Protein AF-A0A073JPR5-F1 (afdb_monomer_lite)

Secondary structure (DSSP, 8-state):
-EEEEEE-SSTT-BEEEEEEE-TTPPPPTTEESSPPPTTS--EE-SSSEES-EEEEEEE-TTS-EEEEEEEETTPPPPTTEESS-PPPP-----PPPHHHHHHHHHHHHHHHHHHHHHHHHHHHHHHHHHHHHHHHHHHHHHHHHHHHHT--

Foldseek 3Di:
DAKKWFFDPAQQRWTDGIDDDDPPDDDDPRIDSEDADPPATFGDLPPHTDRDWAWKFFADPVFATDDIGTHGPPRDDDPRIDRDHTHHDPDDPCPPPPVSVVVVVVVVVVVVVVVVVVVVVVVVVVVVVVVVVVVVVVVVVVVVVVVVVPPD

Radius of gyration: 42.01 Å; chains: 1; bounding box: 97×40×103 Å

Structure (mmCIF, N/CA/C/O backbone):
data_AF-A0A073JPR5-F1
#
_entry.id   AF-A0A073JPR5-F1
#
loop_
_atom_site.group_PDB
_atom_site.id
_atom_site.type_symbol
_atom_site.label_atom_id
_atom_site.label_alt_id
_atom_site.label_comp_id
_atom_site.label_asym_id
_atom_site.label_entity_id
_atom_site.label_seq_id
_atom_site.pdbx_PDB_ins_code
_atom_site.Cartn_x
_atom_site.Cartn_y
_atom_site.Cartn_z
_atom_site.occupancy
_atom_site.B_iso_or_equiv
_atom_site.auth_seq_id
_atom_site.auth_comp_id
_atom_site.auth_asym_id
_atom_site.auth_atom_id
_atom_site.pdbx_PDB_model_num
ATOM 1 N N . MET A 1 1 ? -22.853 12.718 39.312 1.00 92.44 1 MET A N 1
ATOM 2 C CA . MET A 1 1 ? -21.890 12.828 38.196 1.00 92.44 1 MET A CA 1
ATOM 3 C C . MET A 1 1 ? -21.153 11.511 38.107 1.00 92.44 1 MET A C 1
ATOM 5 O O . MET A 1 1 ? -20.715 11.016 39.143 1.00 92.44 1 MET A O 1
ATOM 9 N N . LYS A 1 2 ? -20.962 10.984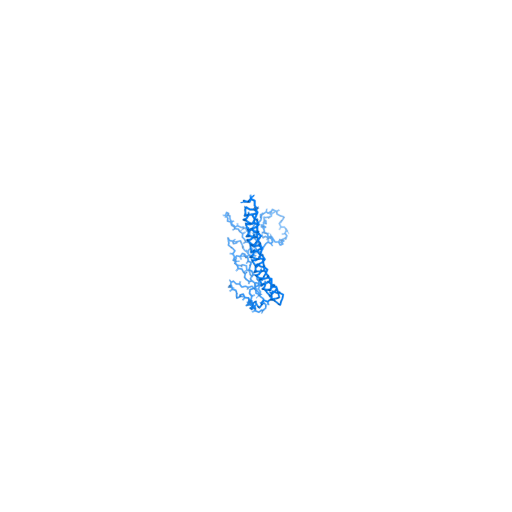 36.900 1.00 95.50 2 LYS A N 1
ATOM 10 C CA . LYS A 1 2 ? -20.214 9.748 36.650 1.00 95.50 2 LYS A CA 1
ATOM 11 C C . LYS A 1 2 ? -19.055 9.996 35.696 1.00 95.50 2 LYS A C 1
ATOM 13 O O . LYS A 1 2 ? -19.067 10.962 34.934 1.00 95.50 2 LYS A O 1
ATOM 18 N N . LEU A 1 3 ? -18.043 9.142 35.772 1.00 97.12 3 LEU A N 1
ATOM 19 C CA . LEU A 1 3 ? -16.885 9.177 34.889 1.00 97.12 3 LEU A CA 1
ATOM 20 C C . LEU A 1 3 ? -17.140 8.253 33.695 1.00 97.12 3 LEU A C 1
ATOM 22 O O . LEU A 1 3 ? -17.591 7.126 33.874 1.00 97.12 3 LEU A O 1
ATOM 26 N N . VAL A 1 4 ? -16.862 8.747 32.495 1.00 97.88 4 VAL A N 1
ATOM 27 C CA . VAL A 1 4 ? -16.923 7.991 31.241 1.00 97.88 4 VAL A CA 1
ATOM 28 C C . VAL A 1 4 ? -15.538 8.006 30.613 1.00 97.88 4 VAL A C 1
ATOM 30 O O . VAL A 1 4 ? -14.850 9.031 30.645 1.00 97.88 4 VAL A O 1
ATOM 33 N N . TYR A 1 5 ? -15.139 6.873 30.050 1.00 97.81 5 TYR A N 1
ATOM 34 C CA . TYR A 1 5 ? -13.877 6.679 29.351 1.00 97.81 5 TYR A CA 1
ATOM 35 C C . TYR A 1 5 ? -14.138 6.658 27.849 1.00 97.81 5 TYR A C 1
ATOM 37 O O . TYR A 1 5 ? -15.167 6.154 27.404 1.00 97.81 5 TYR A O 1
ATOM 45 N N . MET A 1 6 ? -13.230 7.250 27.085 1.00 97.50 6 MET A N 1
ATOM 46 C CA . MET A 1 6 ? -13.386 7.465 25.652 1.00 97.50 6 MET A CA 1
ATOM 47 C C . MET A 1 6 ? -12.330 6.674 24.886 1.00 97.50 6 MET A C 1
ATOM 49 O O . MET A 1 6 ? -11.181 6.582 25.332 1.00 97.50 6 MET A O 1
ATOM 53 N N . TYR A 1 7 ? -12.718 6.142 23.734 1.00 97.31 7 TYR A N 1
ATOM 54 C CA . TYR A 1 7 ? -11.828 5.521 22.760 1.00 97.31 7 TYR A CA 1
ATOM 55 C C . TYR A 1 7 ? -11.995 6.178 21.387 1.00 97.31 7 TYR A C 1
ATOM 57 O O . TYR A 1 7 ? -13.002 6.841 21.129 1.00 97.31 7 TYR A O 1
ATOM 65 N N . ASP A 1 8 ? -10.970 6.087 20.544 1.00 95.44 8 ASP A N 1
ATOM 66 C CA . ASP A 1 8 ? -11.028 6.598 19.175 1.00 95.44 8 ASP A CA 1
ATOM 67 C C . ASP A 1 8 ? -11.864 5.703 18.249 1.00 95.44 8 ASP A C 1
ATOM 69 O O . ASP A 1 8 ? -12.193 4.564 18.568 1.00 95.44 8 ASP A O 1
ATOM 73 N N . ASP A 1 9 ? -12.211 6.246 17.085 1.00 92.50 9 ASP A N 1
ATOM 74 C CA . ASP A 1 9 ? -12.977 5.550 16.045 1.00 92.50 9 ASP A CA 1
ATOM 75 C C . ASP A 1 9 ? -12.053 4.817 15.051 1.00 92.50 9 ASP A C 1
ATOM 77 O O . ASP A 1 9 ? -12.418 4.541 13.908 1.00 92.50 9 ASP A O 1
ATOM 81 N N . THR A 1 10 ? -10.796 4.569 15.443 1.00 93.81 10 THR A N 1
ATOM 82 C CA . THR A 1 10 ? -9.896 3.737 14.641 1.00 93.81 10 THR A CA 1
ATOM 83 C C . THR A 1 10 ? -10.223 2.265 14.887 1.00 93.81 10 THR A C 1
ATOM 85 O O . THR A 1 10 ? -10.739 1.934 15.949 1.00 93.81 10 THR A O 1
ATOM 88 N N . PRO A 1 11 ? -9.876 1.342 13.975 1.00 91.81 11 PRO A N 1
ATOM 89 C CA . PRO A 1 11 ? -10.129 -0.087 14.188 1.00 91.81 11 PRO A CA 1
ATOM 90 C C . PRO A 1 11 ? -9.516 -0.667 15.474 1.00 91.81 11 PRO A C 1
ATOM 92 O O . PRO A 1 11 ? -9.963 -1.706 15.953 1.00 91.81 11 PRO A O 1
ATOM 95 N N . GLU A 1 12 ? -8.499 -0.003 16.029 1.00 93.44 12 GLU A N 1
ATOM 96 C CA . GLU A 1 12 ? -7.817 -0.394 17.261 1.00 93.44 12 GLU A CA 1
ATOM 97 C C . GLU A 1 12 ? -8.545 0.103 18.524 1.00 93.44 12 GLU A C 1
ATOM 99 O O . GLU A 1 12 ? -8.275 -0.412 19.601 1.00 93.44 12 GLU A O 1
ATOM 104 N N . HIS A 1 13 ? -9.473 1.064 18.420 1.00 95.81 13 HIS A N 1
ATOM 105 C CA . HIS A 1 13 ? -10.212 1.661 19.543 1.00 95.81 13 HIS A CA 1
ATOM 106 C C . HIS A 1 13 ? -9.306 2.085 20.714 1.00 95.81 13 HIS A C 1
ATOM 108 O O . HIS A 1 13 ? -9.510 1.688 21.870 1.00 95.81 13 HIS A O 1
ATOM 114 N N . GLY A 1 14 ? -8.280 2.882 20.418 1.00 96.25 14 GLY A N 1
ATOM 115 C CA . GLY A 1 14 ? -7.301 3.327 21.406 1.00 96.25 14 GLY A CA 1
ATOM 116 C C . GLY A 1 14 ? -7.906 4.266 22.451 1.00 96.25 14 GLY A C 1
ATOM 117 O O . GLY A 1 14 ? -8.766 5.092 22.146 1.00 96.25 14 GLY A O 1
ATOM 118 N N . PHE A 1 15 ? -7.460 4.168 23.706 1.00 96.62 15 PHE A N 1
ATOM 119 C CA . PHE A 1 15 ? -7.898 5.062 24.784 1.00 96.62 15 PHE A CA 1
ATOM 120 C C . PHE A 1 15 ? -7.519 6.526 24.513 1.00 96.62 15 PHE A C 1
ATOM 122 O O . PHE A 1 15 ? -6.341 6.863 24.391 1.00 96.62 15 PHE A O 1
ATOM 129 N N . THR A 1 16 ? -8.509 7.424 24.513 1.00 96.38 16 THR A N 1
ATOM 130 C CA . THR A 1 16 ? -8.304 8.859 24.230 1.00 96.38 16 THR A CA 1
ATOM 131 C C . THR A 1 16 ? -8.484 9.761 25.444 1.00 96.38 16 THR A C 1
ATOM 133 O O . THR A 1 16 ? -8.026 10.906 25.442 1.00 96.38 16 THR A O 1
ATOM 136 N N . GLY A 1 17 ? -9.127 9.278 26.509 1.00 95.75 17 GLY A N 1
ATOM 137 C CA . GLY A 1 17 ? -9.269 10.044 27.741 1.00 95.75 17 GLY A CA 1
ATOM 138 C C . GLY A 1 17 ? -10.527 9.726 28.533 1.00 95.75 17 GLY A C 1
ATOM 139 O O . GLY A 1 17 ? -11.171 8.696 28.365 1.00 95.75 17 GLY A O 1
ATOM 140 N N . ARG A 1 18 ? -10.877 10.637 29.442 1.00 96.62 18 ARG A N 1
ATOM 141 C CA . ARG A 1 18 ? -12.035 10.496 30.331 1.00 96.62 18 ARG A CA 1
ATOM 142 C C . ARG A 1 18 ? -12.716 11.833 30.581 1.00 96.62 18 ARG A C 1
ATOM 144 O O . ARG A 1 18 ? -12.045 12.865 30.614 1.00 96.62 18 ARG A O 1
ATOM 151 N N . LYS A 1 19 ? -14.026 11.812 30.815 1.00 96.94 19 LYS A N 1
ATOM 152 C CA . LYS A 1 19 ? -14.819 13.004 31.147 1.00 96.94 19 LYS A CA 1
ATOM 153 C C . LYS A 1 19 ? -15.868 12.714 32.213 1.00 96.94 19 LYS A C 1
ATOM 155 O O . LYS A 1 19 ? -16.398 11.608 32.292 1.00 96.94 19 LYS A O 1
ATOM 160 N N . TYR A 1 20 ? -16.174 13.726 33.019 1.00 97.75 20 TYR A N 1
ATOM 161 C CA . TYR A 1 20 ? -17.304 13.672 33.939 1.00 97.75 20 TYR A CA 1
ATOM 162 C C . TYR A 1 20 ? -18.576 14.097 33.216 1.00 97.75 20 TYR A C 1
ATOM 164 O O . TYR A 1 20 ? -18.607 15.140 32.563 1.00 97.75 20 TYR A O 1
ATOM 172 N N . VAL A 1 21 ? -19.622 13.299 33.367 1.00 97.00 21 VAL A N 1
ATOM 173 C CA . VAL A 1 21 ? -20.953 13.546 32.811 1.00 97.00 21 VAL A CA 1
ATOM 174 C C . VAL A 1 21 ? -22.002 13.461 33.918 1.00 97.00 21 VAL A C 1
ATOM 176 O O . VAL A 1 21 ? -21.721 13.009 35.035 1.00 97.00 21 VAL A O 1
ATOM 179 N N . SER A 1 22 ? -23.219 13.911 33.626 1.00 97.31 22 SER A N 1
ATOM 180 C CA . SER A 1 22 ? -24.353 13.743 34.531 1.00 97.31 22 SER A CA 1
ATOM 181 C C . SER A 1 22 ? -24.721 12.261 34.685 1.00 97.31 22 SER A C 1
ATOM 183 O O . SER A 1 22 ? -24.374 11.420 33.852 1.00 97.31 22 SER A O 1
ATOM 185 N N . ASP A 1 23 ? -25.397 11.907 35.778 1.00 95.81 23 ASP A N 1
ATOM 186 C CA . ASP A 1 23 ? -25.705 10.498 36.067 1.00 95.81 23 ASP A CA 1
ATOM 187 C C . ASP A 1 23 ? -26.689 9.895 35.051 1.00 95.81 23 ASP A C 1
ATOM 189 O O . ASP A 1 23 ? -26.587 8.713 34.712 1.00 95.81 23 ASP A O 1
ATOM 193 N N . ASP A 1 24 ? -27.563 10.730 34.489 1.00 96.44 24 ASP A N 1
ATOM 194 C CA . ASP A 1 24 ? -28.553 10.415 33.456 1.00 96.44 24 ASP A CA 1
ATOM 195 C C . ASP A 1 24 ? -27.993 10.387 32.020 1.00 96.44 24 ASP A C 1
ATOM 197 O O . ASP A 1 24 ? -28.709 9.990 31.098 1.00 96.44 24 ASP A O 1
ATOM 201 N N . HIS A 1 25 ? -26.716 10.744 31.815 1.00 97.00 25 HIS A N 1
ATOM 202 C CA . HIS A 1 25 ? -26.065 10.701 30.499 1.00 97.00 25 HIS A CA 1
ATOM 203 C C . HIS A 1 25 ? -26.141 9.302 29.878 1.00 97.00 25 HIS A C 1
ATOM 205 O O . HIS A 1 25 ? -25.775 8.309 30.517 1.00 97.00 25 HIS A O 1
ATOM 211 N N . GLN A 1 26 ? -26.572 9.229 28.621 1.00 97.25 26 GLN A N 1
ATOM 212 C CA . GLN A 1 26 ? -26.578 8.000 27.828 1.00 97.25 26 GLN A CA 1
ATOM 213 C C . GLN A 1 26 ? -25.261 7.888 27.062 1.00 97.25 26 GLN A C 1
ATOM 215 O O . GLN A 1 26 ? -24.845 8.857 26.428 1.00 97.25 26 GLN A O 1
ATOM 220 N N . LEU A 1 27 ? -24.617 6.721 27.127 1.00 95.50 27 LEU A N 1
ATOM 221 C CA . LEU A 1 27 ? -23.345 6.496 26.440 1.00 95.50 27 LEU A CA 1
ATOM 222 C C . LEU A 1 27 ? -23.506 6.663 24.929 1.00 95.50 27 LEU A C 1
ATOM 224 O O . LEU A 1 27 ? -24.478 6.193 24.337 1.00 95.50 27 LEU A O 1
ATOM 228 N N . GLN A 1 28 ? -22.533 7.333 24.327 1.00 95.38 28 GLN A N 1
ATOM 229 C CA . GLN A 1 28 ? -22.428 7.513 22.884 1.00 95.38 28 GLN A CA 1
ATOM 230 C C . GLN A 1 28 ? -21.419 6.521 22.292 1.00 95.38 28 GLN A C 1
ATOM 232 O O . GLN A 1 28 ? -20.680 5.856 23.018 1.00 95.38 28 GLN A O 1
ATOM 237 N N . ALA A 1 29 ? -21.377 6.412 20.963 1.00 94.94 29 ALA A N 1
ATOM 238 C CA . ALA A 1 29 ? -20.300 5.682 20.300 1.00 94.94 29 ALA A CA 1
ATOM 239 C C . ALA A 1 29 ? -18.940 6.290 20.690 1.00 94.94 29 ALA A C 1
ATOM 241 O O . ALA A 1 29 ? -18.817 7.513 20.786 1.00 94.94 29 ALA A O 1
ATOM 242 N N . GLY A 1 30 ? -17.944 5.441 20.948 1.00 96.19 30 GLY A N 1
ATOM 243 C CA . GLY A 1 30 ? -16.648 5.887 21.466 1.00 96.19 30 GLY A CA 1
ATOM 244 C C . GLY A 1 30 ? -16.610 6.082 22.985 1.00 96.19 30 GLY A C 1
ATOM 245 O O . GLY A 1 30 ? -15.623 6.606 23.495 1.00 96.19 30 GLY A O 1
ATOM 246 N N . GLU A 1 31 ? -17.657 5.696 23.728 1.00 97.38 31 GLU A N 1
ATOM 247 C CA . GLU A 1 31 ? -17.729 5.838 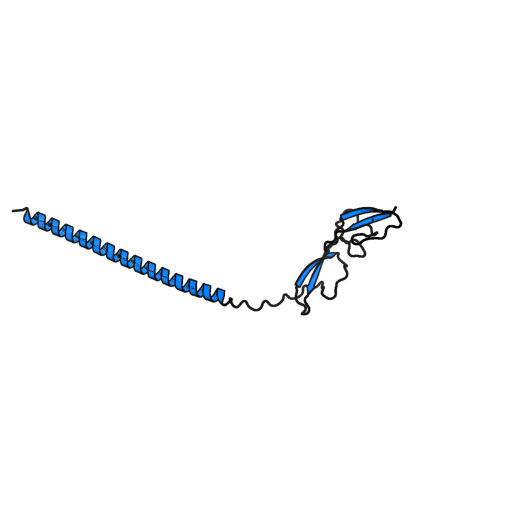25.186 1.00 97.38 31 GLU A CA 1
ATOM 248 C C . GLU A 1 31 ? -17.976 4.509 25.908 1.00 97.38 31 GLU A C 1
ATOM 250 O O . GLU A 1 31 ? -18.767 3.672 25.479 1.00 97.38 31 GLU A O 1
ATOM 255 N N . THR A 1 32 ? -17.354 4.348 27.075 1.00 97.25 32 THR A N 1
ATOM 256 C CA . THR A 1 32 ? -17.575 3.209 27.970 1.00 97.25 32 THR A CA 1
ATOM 257 C C . THR A 1 32 ? -17.514 3.625 29.440 1.00 97.25 32 THR A C 1
ATOM 259 O O . THR A 1 32 ? -16.861 4.601 29.815 1.00 97.25 32 THR A O 1
ATOM 262 N N . LEU A 1 33 ? -18.212 2.879 30.299 1.00 96.88 33 LEU A N 1
ATOM 263 C CA . LEU A 1 33 ? -18.095 2.994 31.761 1.00 96.88 33 LEU A CA 1
ATOM 264 C C . LEU A 1 33 ? -16.988 2.099 32.327 1.00 96.88 33 LEU A C 1
ATOM 266 O O . LEU A 1 33 ? -16.687 2.181 33.516 1.00 96.88 33 LEU A O 1
ATOM 270 N N . VAL A 1 34 ? -16.399 1.239 31.497 1.00 96.50 34 VAL A N 1
ATOM 271 C CA . VAL A 1 34 ? -15.323 0.344 31.912 1.00 96.50 34 VAL A CA 1
ATOM 272 C C . VAL A 1 34 ? -14.046 1.160 32.056 1.00 96.50 34 VAL A C 1
ATOM 274 O O . VAL A 1 34 ? -13.654 1.878 31.139 1.00 96.50 34 VAL A O 1
ATOM 277 N N . GLU A 1 35 ? -13.402 1.073 33.216 1.00 95.88 35 GLU A N 1
ATOM 278 C CA . GLU A 1 35 ? -12.145 1.770 33.478 1.00 95.88 35 GLU A CA 1
ATOM 279 C C . GLU A 1 35 ? -10.969 1.042 32.797 1.00 95.88 35 GLU A C 1
ATOM 281 O O . GLU A 1 35 ? -10.859 -0.178 32.939 1.00 95.88 35 GLU A O 1
ATOM 286 N N . PRO A 1 36 ? -10.085 1.752 32.069 1.00 95.56 36 PRO A N 1
ATOM 287 C CA . PRO A 1 36 ? -8.872 1.169 31.512 1.00 95.56 36 PRO A CA 1
ATOM 288 C C . PRO A 1 36 ? -7.878 0.773 32.601 1.00 95.56 36 PRO A C 1
ATOM 290 O O . PRO A 1 36 ? -7.833 1.356 33.690 1.00 95.56 36 PRO A O 1
ATOM 293 N N . ALA A 1 37 ? -7.017 -0.191 32.282 1.00 92.44 37 ALA A N 1
ATOM 294 C CA . ALA A 1 37 ? -5.912 -0.546 33.154 1.00 92.44 37 ALA A CA 1
ATOM 295 C C . ALA A 1 37 ? -4.943 0.637 33.283 1.00 92.44 37 ALA A C 1
ATOM 297 O O . ALA A 1 37 ? -4.595 1.300 32.303 1.00 92.44 37 ALA A O 1
ATOM 298 N N . LYS A 1 38 ? -4.471 0.896 34.504 1.00 87.62 38 LYS A N 1
ATOM 299 C CA . LYS A 1 38 ? -3.466 1.937 34.742 1.00 87.62 38 LYS A CA 1
ATOM 300 C C . LYS A 1 38 ? -2.132 1.545 34.104 1.00 87.62 38 LYS A C 1
ATOM 302 O O . LYS A 1 38 ? -1.747 0.377 34.140 1.00 87.62 38 LYS A O 1
ATOM 307 N N . ASP A 1 39 ? -1.443 2.546 33.559 1.00 83.50 39 ASP A N 1
ATOM 308 C CA . ASP A 1 39 ? -0.054 2.467 33.089 1.00 83.50 39 ASP A CA 1
ATOM 309 C C . ASP A 1 39 ? 0.208 1.456 31.955 1.00 83.50 39 ASP A C 1
ATOM 311 O O . ASP A 1 39 ? 1.316 0.936 31.819 1.00 83.50 39 ASP A O 1
ATOM 315 N N . LYS A 1 40 ? -0.804 1.179 31.125 1.00 84.56 40 LYS A N 1
ATOM 316 C CA . LYS A 1 40 ? -0.682 0.353 29.916 1.00 84.56 40 LYS A CA 1
ATOM 317 C C . LYS A 1 40 ? -1.360 1.023 28.726 1.00 84.56 40 LYS A C 1
ATOM 319 O O . LYS A 1 40 ? -2.215 1.893 28.899 1.00 84.56 40 LYS A O 1
ATOM 324 N N . GLU A 1 41 ? -0.990 0.598 27.523 1.00 89.69 41 GLU A N 1
ATOM 325 C CA . GLU A 1 41 ? -1.836 0.822 26.352 1.00 89.69 41 GLU A CA 1
ATOM 326 C C . GLU A 1 41 ? -3.167 0.096 26.562 1.00 89.69 41 GLU A C 1
ATOM 328 O O . GLU A 1 41 ? -3.219 -0.968 27.184 1.00 89.69 41 GLU A O 1
ATOM 333 N N . ASN A 1 42 ? -4.250 0.727 26.125 1.00 94.94 42 ASN A N 1
ATOM 334 C CA . ASN A 1 42 ? -5.599 0.237 26.337 1.00 94.94 42 ASN A CA 1
ATOM 335 C C . ASN A 1 42 ? -6.385 0.406 25.040 1.00 94.94 42 ASN A C 1
ATOM 337 O O . ASN A 1 42 ? -6.550 1.525 24.551 1.00 94.94 42 ASN A O 1
ATOM 341 N N . PHE A 1 43 ? -6.889 -0.713 24.539 1.00 97.00 43 PHE A N 1
ATOM 342 C CA . PHE A 1 43 ? -7.707 -0.827 23.339 1.00 97.00 43 PHE A CA 1
ATOM 343 C C . PHE A 1 43 ? -9.067 -1.399 23.744 1.00 97.00 43 PHE A C 1
ATOM 3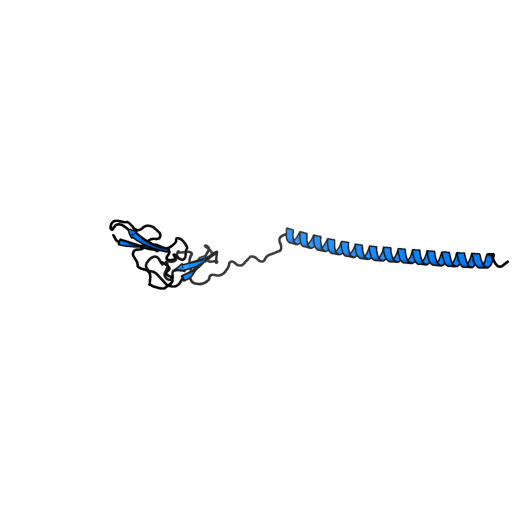45 O O . PHE A 1 43 ? -9.114 -2.414 24.444 1.00 97.00 43 PHE A O 1
ATOM 352 N N . PHE A 1 44 ? -10.177 -0.748 23.394 1.00 96.94 44 PHE A N 1
ATOM 353 C CA . PHE A 1 44 ? -11.500 -1.190 23.848 1.00 96.94 44 PHE A CA 1
ATOM 354 C C . PHE A 1 44 ? -12.120 -2.192 22.870 1.00 96.94 44 PHE A C 1
ATOM 356 O O . PHE A 1 44 ? -12.495 -1.842 21.752 1.00 96.94 44 PHE A O 1
ATOM 363 N N . ASN A 1 45 ? -12.288 -3.446 23.295 1.00 95.12 45 ASN A N 1
ATOM 364 C CA . ASN A 1 45 ? -12.807 -4.508 22.422 1.00 95.12 45 ASN A CA 1
ATOM 365 C C . ASN A 1 45 ? -14.344 -4.551 22.310 1.00 95.12 45 ASN A C 1
ATOM 367 O O . ASN A 1 45 ? -14.882 -5.425 21.632 1.00 95.12 45 ASN A O 1
ATOM 371 N N . GLY A 1 46 ? -15.042 -3.622 22.972 1.00 93.88 46 GLY A N 1
ATOM 372 C CA . GLY A 1 46 ? -16.503 -3.577 23.095 1.00 93.88 46 GLY A CA 1
ATOM 373 C C . GLY A 1 46 ? -17.011 -3.995 24.479 1.00 93.88 46 GLY A C 1
ATOM 374 O O . GLY A 1 46 ? -18.072 -3.537 24.898 1.00 93.88 46 GLY A O 1
ATOM 375 N N . ASN A 1 47 ? -16.230 -4.790 25.217 1.00 94.38 47 ASN A N 1
ATOM 376 C CA . ASN A 1 47 ? -16.574 -5.281 26.554 1.00 94.38 47 ASN A CA 1
ATOM 377 C C . ASN A 1 47 ? -15.564 -4.839 27.619 1.00 94.38 47 ASN A C 1
ATOM 379 O O . ASN A 1 47 ? -15.955 -4.470 28.725 1.00 94.38 47 ASN A O 1
ATOM 383 N N . GLU A 1 48 ? -14.272 -4.861 27.300 1.00 95.50 48 GLU A N 1
ATOM 384 C CA . GLU A 1 48 ? -13.188 -4.532 28.221 1.00 95.50 48 GLU A CA 1
ATOM 385 C C . GLU A 1 48 ? -12.017 -3.845 27.510 1.00 95.50 48 GLU A C 1
ATOM 387 O O . GLU A 1 48 ? -11.927 -3.814 26.279 1.00 95.50 48 GLU A O 1
ATOM 392 N N . TRP A 1 49 ? -11.116 -3.278 28.310 1.00 96.75 49 TRP A N 1
ATOM 393 C CA . TRP A 1 49 ? -9.851 -2.750 27.820 1.00 96.75 49 TRP A CA 1
ATOM 394 C C . TRP A 1 49 ? -8.804 -3.853 27.787 1.00 96.75 49 TRP A C 1
ATOM 396 O O . TRP A 1 49 ? -8.522 -4.483 28.807 1.00 96.75 49 TRP A O 1
ATOM 406 N N . VAL A 1 50 ? -8.193 -4.043 26.626 1.00 95.94 50 VAL A N 1
ATOM 407 C CA . VAL A 1 50 ? -7.105 -4.998 26.425 1.00 95.94 50 VAL A CA 1
ATOM 408 C C . VAL A 1 50 ? -5.801 -4.266 26.134 1.00 95.94 50 VAL A C 1
ATOM 410 O O . VAL A 1 50 ? -5.799 -3.146 25.629 1.00 95.94 50 VAL A O 1
ATOM 413 N N . ALA A 1 51 ? -4.683 -4.907 26.467 1.00 94.81 51 ALA A N 1
ATOM 414 C CA . ALA A 1 51 ? -3.348 -4.340 26.275 1.00 94.81 51 ALA A CA 1
ATOM 415 C C . ALA A 1 51 ? -2.745 -4.643 24.893 1.00 94.81 51 ALA A C 1
ATOM 417 O O . ALA A 1 51 ? -1.654 -4.173 24.591 1.00 94.81 51 ALA A O 1
ATOM 418 N N . GLU A 1 52 ? -3.415 -5.466 24.084 1.00 94.06 52 GLU A N 1
ATOM 419 C CA . GLU A 1 52 ? -2.878 -5.997 22.832 1.00 94.06 52 GLU A CA 1
ATOM 420 C C . GLU A 1 52 ? -3.934 -5.959 21.725 1.00 94.06 52 GLU A C 1
ATOM 422 O O . GLU A 1 52 ? -5.128 -6.175 21.967 1.00 94.06 52 GLU A O 1
ATOM 427 N N . THR A 1 53 ? -3.468 -5.739 20.498 1.00 96.25 53 THR A N 1
ATOM 428 C CA . THR A 1 53 ? -4.249 -5.880 19.269 1.00 96.25 53 THR A CA 1
ATOM 429 C C . THR A 1 53 ? -3.885 -7.175 18.543 1.00 96.25 53 THR A C 1
ATOM 431 O O . THR A 1 53 ? -2.802 -7.741 18.716 1.00 96.25 53 THR A O 1
ATOM 434 N N . ILE A 1 54 ? -4.820 -7.670 17.739 1.00 96.38 54 ILE A N 1
ATOM 435 C CA . ILE A 1 54 ? -4.666 -8.831 16.868 1.00 96.38 54 ILE A CA 1
ATOM 436 C C . ILE A 1 54 ? -4.927 -8.419 15.423 1.00 96.38 54 ILE A C 1
ATOM 438 O O . ILE A 1 54 ? -5.754 -7.550 15.142 1.00 96.38 54 ILE A O 1
ATOM 442 N N . THR A 1 55 ? -4.246 -9.080 14.490 1.00 96.94 55 THR A N 1
ATOM 443 C CA . THR A 1 55 ? -4.512 -8.882 13.067 1.00 96.94 55 THR A CA 1
ATOM 444 C C . THR A 1 55 ? -5.727 -9.697 12.657 1.00 96.94 55 THR A C 1
ATOM 446 O O . THR A 1 55 ? -5.719 -10.923 12.742 1.00 96.94 55 THR A O 1
ATOM 449 N N . VAL A 1 56 ? -6.747 -9.001 12.175 1.00 96.62 56 VAL A N 1
ATOM 450 C CA . VAL A 1 56 ? -7.946 -9.568 11.573 1.00 96.62 56 VAL A CA 1
ATOM 451 C C . VAL A 1 56 ? -7.824 -9.451 10.058 1.00 96.62 56 VAL A C 1
ATOM 453 O O . VAL A 1 56 ? -7.494 -8.390 9.521 1.00 96.62 56 VAL A O 1
ATOM 456 N N . TYR A 1 57 ? -8.055 -10.557 9.361 1.00 96.44 57 TYR A N 1
ATOM 457 C CA . TYR A 1 57 ? -8.018 -10.634 7.909 1.00 96.44 57 TYR A CA 1
ATOM 458 C C . TYR A 1 57 ? -9.435 -10.614 7.352 1.00 96.44 57 TYR A C 1
ATOM 460 O O . TYR A 1 57 ? -10.233 -11.489 7.674 1.00 96.44 57 TYR A O 1
ATOM 468 N N . GLN A 1 58 ? -9.712 -9.656 6.474 1.00 95.06 58 GLN A N 1
ATOM 469 C CA . GLN A 1 58 ? -10.949 -9.606 5.701 1.00 95.06 58 GLN A CA 1
ATOM 470 C C . GLN A 1 58 ? -10.790 -10.426 4.427 1.00 95.06 58 GLN A C 1
ATOM 472 O O . GLN A 1 58 ? -9.769 -10.311 3.732 1.00 95.06 58 GLN A O 1
ATOM 477 N N . VAL A 1 59 ? -11.795 -11.238 4.117 1.00 94.62 59 VAL A N 1
ATOM 478 C CA . VAL A 1 59 ? -11.840 -12.069 2.915 1.00 94.62 59 VAL A CA 1
ATOM 479 C C . VAL A 1 59 ? -12.969 -11.660 1.980 1.00 94.62 59 VAL A C 1
ATOM 481 O O . VAL A 1 59 ? -14.008 -11.177 2.408 1.00 94.62 59 VAL A O 1
ATOM 484 N N . ASP A 1 60 ? -12.767 -11.862 0.679 1.00 92.38 60 ASP A N 1
ATOM 485 C CA . ASP A 1 60 ? -13.853 -11.747 -0.291 1.00 92.38 60 ASP A CA 1
ATOM 486 C C . ASP A 1 60 ? -14.791 -12.967 -0.218 1.00 92.38 60 ASP A C 1
ATOM 488 O O . ASP A 1 60 ? -14.554 -13.929 0.517 1.00 92.38 60 ASP A O 1
ATOM 492 N N . SER A 1 61 ? -15.857 -12.956 -1.022 1.00 91.56 61 SER A N 1
ATOM 493 C CA . SER A 1 61 ? -16.817 -14.067 -1.108 1.00 91.56 61 SER A CA 1
ATOM 494 C C . SER A 1 61 ? -16.191 -15.402 -1.526 1.00 91.56 61 SER A C 1
ATOM 496 O O . SER A 1 61 ? -16.782 -16.454 -1.295 1.00 91.56 61 SER A O 1
ATOM 498 N N . ASP A 1 62 ? -15.014 -15.361 -2.153 1.00 89.94 62 ASP A N 1
ATOM 499 C CA . ASP A 1 62 ? -14.268 -16.532 -2.606 1.00 89.94 62 ASP A CA 1
ATOM 500 C C . ASP A 1 62 ? -13.234 -16.987 -1.548 1.00 89.94 62 ASP A C 1
ATOM 502 O O . ASP A 1 62 ? -12.508 -17.959 -1.763 1.00 89.94 62 ASP A O 1
ATOM 506 N N . GLY A 1 63 ? -13.167 -16.309 -0.394 1.00 90.19 63 GLY A N 1
ATOM 507 C CA . GLY A 1 63 ? -12.279 -16.630 0.721 1.00 90.19 63 GLY A CA 1
ATOM 508 C C . GLY A 1 63 ? -10.849 -16.103 0.574 1.00 90.19 63 GLY A C 1
ATOM 509 O O . GLY A 1 63 ? -9.967 -16.527 1.324 1.00 90.19 63 GLY A O 1
ATOM 510 N N . PHE A 1 64 ? -10.584 -15.204 -0.378 1.00 92.62 64 PHE A N 1
ATOM 511 C CA . PHE A 1 64 ? -9.249 -14.642 -0.586 1.00 92.62 64 PHE A CA 1
ATOM 512 C C . PHE A 1 64 ? -9.033 -13.362 0.208 1.00 92.62 64 PHE A C 1
ATOM 514 O O . PHE A 1 64 ? -9.945 -12.559 0.370 1.00 92.62 64 PHE A O 1
ATOM 521 N N . LEU A 1 65 ? -7.787 -13.148 0.641 1.00 93.44 65 LEU A N 1
ATOM 522 C CA . LEU A 1 65 ? -7.380 -11.949 1.371 1.00 93.44 65 LEU A CA 1
ATOM 523 C C . LEU A 1 65 ? -7.733 -10.664 0.603 1.00 93.44 65 LEU A C 1
ATOM 525 O O . LEU A 1 65 ? -7.217 -10.441 -0.495 1.00 93.44 65 LEU A O 1
ATOM 529 N N . VAL A 1 66 ? -8.525 -9.800 1.238 1.00 92.94 66 VAL A N 1
ATOM 530 C CA . VAL A 1 66 ? -8.854 -8.442 0.780 1.00 92.94 66 VAL A CA 1
ATOM 531 C C . VAL A 1 66 ? -8.040 -7.411 1.551 1.00 92.94 66 VAL A C 1
ATOM 533 O O . VAL A 1 66 ? -7.354 -6.586 0.947 1.00 92.94 66 VAL A O 1
ATOM 536 N N . ALA A 1 67 ? -8.082 -7.478 2.881 1.00 93.06 67 ALA A N 1
ATOM 537 C CA . ALA A 1 67 ? -7.412 -6.532 3.763 1.00 93.06 67 ALA A CA 1
ATOM 538 C C . ALA A 1 67 ? -6.949 -7.206 5.060 1.00 93.06 67 ALA A C 1
ATOM 540 O O . ALA A 1 67 ? -7.404 -8.290 5.419 1.00 93.06 67 ALA A O 1
ATOM 541 N N . ALA A 1 68 ? -6.024 -6.553 5.758 1.00 94.81 68 ALA A N 1
ATOM 542 C CA . ALA A 1 68 ? -5.600 -6.923 7.100 1.00 94.81 68 ALA A CA 1
ATOM 543 C C . ALA A 1 68 ? -5.657 -5.672 7.979 1.00 94.81 68 ALA A C 1
ATOM 545 O O . ALA A 1 68 ? -5.097 -4.640 7.604 1.00 94.81 68 ALA A O 1
ATOM 546 N N . VAL A 1 69 ? -6.331 -5.767 9.120 1.00 95.56 69 VAL A N 1
ATOM 547 C CA . VAL A 1 69 ? -6.563 -4.654 10.045 1.00 95.56 69 VAL A CA 1
ATOM 548 C C . VAL A 1 69 ? -6.209 -5.082 11.467 1.00 95.56 69 VAL A C 1
ATOM 550 O O . VAL A 1 69 ? -6.427 -6.233 11.835 1.00 95.56 69 VAL A O 1
ATOM 553 N N . GLN A 1 70 ? -5.627 -4.184 12.261 1.00 96.50 70 GLN A N 1
ATOM 554 C CA . GLN A 1 70 ? -5.437 -4.432 13.691 1.00 96.50 70 GLN A CA 1
ATOM 555 C C . GLN A 1 70 ? -6.737 -4.109 14.426 1.00 96.50 70 GLN A C 1
ATOM 557 O O . GLN A 1 70 ? -7.308 -3.042 14.215 1.00 96.50 70 GLN A O 1
ATOM 562 N N . ARG A 1 71 ? -7.203 -5.026 15.274 1.00 95.88 71 ARG A N 1
ATOM 563 C CA . ARG A 1 71 ? -8.345 -4.817 16.175 1.00 95.88 71 ARG A CA 1
ATOM 564 C C . ARG A 1 71 ? -7.972 -5.227 17.601 1.00 95.88 71 ARG A C 1
ATOM 566 O O . ARG A 1 71 ? -7.070 -6.051 17.761 1.00 95.88 71 ARG A O 1
ATOM 573 N N . PRO A 1 72 ? -8.629 -4.698 18.643 1.00 96.75 72 PRO A N 1
ATOM 574 C CA . PRO A 1 72 ? -8.440 -5.173 20.008 1.00 96.75 72 PRO A CA 1
ATOM 575 C C . PRO A 1 72 ? -8.593 -6.695 20.114 1.00 96.75 72 PRO A C 1
ATOM 577 O O . PRO A 1 72 ? -9.472 -7.302 19.497 1.00 96.75 72 PRO A O 1
ATOM 580 N N . ASN A 1 73 ? -7.761 -7.332 20.935 1.00 96.00 73 ASN A N 1
ATOM 581 C CA . ASN A 1 73 ? -7.945 -8.746 21.234 1.00 96.00 73 ASN A CA 1
ATOM 582 C C . ASN A 1 73 ? -9.338 -9.012 21.851 1.00 96.00 73 ASN A C 1
ATOM 584 O O . ASN A 1 73 ? -9.809 -8.280 22.725 1.00 96.00 73 ASN A O 1
ATOM 588 N N . GLY A 1 74 ? -10.001 -10.075 21.397 1.00 93.56 74 GLY A N 1
ATOM 589 C CA . GLY A 1 74 ? -11.353 -10.435 21.832 1.00 93.56 74 GLY A CA 1
ATOM 590 C C . GLY A 1 74 ? -12.483 -9.644 21.166 1.00 93.56 74 GLY A C 1
ATOM 591 O O . GLY A 1 74 ? -13.640 -9.857 21.524 1.00 93.56 74 GLY A O 1
ATOM 592 N N . THR A 1 75 ? -12.187 -8.768 20.197 1.00 93.81 75 THR A N 1
ATOM 593 C CA . THR A 1 75 ? -13.224 -8.160 19.352 1.00 93.81 75 THR A CA 1
ATOM 594 C C . THR A 1 75 ? -14.010 -9.243 18.610 1.00 93.81 75 THR A C 1
ATOM 596 O O . THR A 1 75 ? -13.442 -10.205 18.090 1.00 93.81 75 THR A O 1
ATOM 599 N N . GLN A 1 76 ? -15.333 -9.082 18.568 1.00 94.06 76 GLN A N 1
ATOM 600 C CA . GLN A 1 76 ? -16.207 -9.941 17.779 1.00 94.06 76 GLN A CA 1
ATOM 601 C C . GLN A 1 76 ? -15.909 -9.754 16.286 1.00 94.06 76 GLN A C 1
ATOM 603 O O . GLN A 1 76 ? -15.826 -8.624 15.808 1.00 94.06 76 GLN A O 1
ATOM 608 N N . LEU A 1 77 ? -15.732 -10.869 15.581 1.00 93.44 77 LEU A N 1
ATOM 609 C CA . LEU A 1 77 ? -15.468 -10.885 14.146 1.00 93.44 77 LEU A CA 1
ATOM 610 C C . LEU A 1 77 ? -16.774 -10.873 13.356 1.00 93.44 77 LEU A C 1
ATOM 612 O O . LEU A 1 77 ? -17.746 -11.520 13.761 1.00 93.44 77 LEU A O 1
ATOM 616 N N . ASP A 1 78 ? -16.751 -10.181 12.224 1.00 93.06 78 ASP A N 1
ATOM 617 C CA . ASP A 1 78 ? -17.803 -10.244 11.213 1.00 93.06 78 ASP A CA 1
ATOM 618 C C . ASP A 1 78 ? -17.685 -11.535 10.363 1.00 93.06 78 ASP A C 1
ATOM 620 O O . ASP A 1 78 ? -16.680 -12.252 10.416 1.00 93.06 78 ASP A O 1
ATOM 624 N N . ASP A 1 79 ? -18.719 -11.872 9.582 1.00 93.56 79 ASP A N 1
ATOM 625 C CA . ASP A 1 79 ? -18.780 -13.128 8.803 1.00 93.56 79 ASP A CA 1
ATOM 626 C C . ASP A 1 79 ? -17.655 -13.259 7.751 1.00 93.56 79 ASP A C 1
ATOM 628 O O . ASP A 1 79 ? -17.266 -14.370 7.369 1.00 93.56 79 ASP A O 1
ATOM 632 N N . ASP A 1 80 ? -17.136 -12.128 7.272 1.00 94.06 80 ASP A N 1
ATOM 633 C CA . ASP A 1 80 ? -16.055 -12.003 6.293 1.00 94.06 80 ASP A CA 1
ATOM 634 C C . ASP A 1 80 ? -14.669 -11.820 6.937 1.00 94.06 80 ASP A C 1
ATOM 636 O O . ASP A 1 80 ? -13.687 -11.563 6.237 1.00 94.06 80 ASP A O 1
ATOM 640 N N . GLU A 1 81 ? -14.554 -12.000 8.254 1.00 94.81 81 GLU A N 1
ATOM 641 C CA . GLU A 1 81 ? -13.320 -11.801 9.011 1.00 94.81 81 GLU A CA 1
ATOM 642 C C . GLU A 1 81 ? -12.763 -13.100 9.610 1.00 94.81 81 GLU A C 1
ATOM 644 O O . GLU A 1 81 ? -13.488 -13.983 10.074 1.00 94.81 81 GLU A O 1
ATOM 649 N N . ARG A 1 82 ? -11.430 -13.235 9.607 1.00 93.62 82 ARG A N 1
ATOM 650 C CA . ARG A 1 82 ? -10.711 -14.400 10.153 1.00 93.62 82 ARG A CA 1
ATOM 651 C C . ARG A 1 82 ? -9.423 -14.011 10.874 1.00 93.62 82 ARG A C 1
ATOM 653 O O . ARG A 1 82 ? -8.809 -12.992 10.571 1.00 93.62 82 ARG A O 1
ATOM 660 N N . LEU A 1 83 ? -8.992 -14.855 11.815 1.00 94.50 83 LEU A N 1
ATOM 661 C CA . LEU A 1 83 ? -7.710 -14.703 12.525 1.00 94.50 83 LEU A CA 1
ATOM 662 C C . LEU A 1 83 ? -6.561 -15.424 11.817 1.00 94.50 83 LEU A C 1
ATOM 664 O O . LEU A 1 83 ? -5.400 -15.038 11.942 1.00 94.50 83 LEU A O 1
ATOM 668 N N . ASP A 1 84 ? -6.868 -16.487 11.077 1.00 93.75 84 ASP A N 1
ATOM 669 C CA . ASP A 1 84 ? -5.903 -17.185 10.247 1.00 93.75 84 ASP A CA 1
ATOM 670 C C . ASP A 1 84 ? -5.700 -16.442 8.928 1.00 93.75 84 ASP A C 1
ATOM 672 O O . ASP A 1 84 ? -6.651 -16.015 8.277 1.00 93.75 84 ASP A O 1
ATOM 676 N N . LYS A 1 85 ? -4.435 -16.277 8.530 1.00 92.31 85 LYS A N 1
ATOM 677 C CA . LYS A 1 85 ? -4.086 -15.565 7.301 1.00 92.31 85 LYS A CA 1
ATOM 678 C C . LYS A 1 85 ? -4.593 -16.345 6.075 1.00 92.31 85 LYS A C 1
ATOM 680 O O . LYS A 1 85 ? -4.051 -17.418 5.795 1.00 92.31 85 LYS A O 1
ATOM 685 N N . PRO A 1 86 ? -5.540 -15.795 5.293 1.00 90.31 86 PRO A N 1
ATOM 686 C CA . PRO A 1 86 ? -6.086 -16.467 4.124 1.00 90.31 86 PRO A CA 1
ATOM 687 C C . PRO A 1 86 ? -5.112 -16.410 2.944 1.00 90.31 86 PRO A C 1
ATOM 689 O O . PRO A 1 86 ? -4.159 -15.619 2.908 1.00 90.31 86 PRO A O 1
ATOM 692 N N . ALA A 1 87 ? -5.358 -17.253 1.942 1.00 87.75 87 ALA A N 1
ATOM 693 C CA . ALA A 1 87 ? -4.592 -17.217 0.706 1.00 87.75 87 ALA A CA 1
ATOM 694 C C . ALA A 1 87 ? -4.803 -15.880 -0.019 1.00 87.75 87 ALA A C 1
ATOM 696 O O . ALA A 1 87 ? -5.906 -15.334 -0.076 1.00 87.75 87 ALA A O 1
ATOM 697 N N . SER A 1 88 ? -3.739 -15.355 -0.619 1.00 83.62 88 SER A N 1
ATOM 698 C CA . SER A 1 88 ? -3.869 -14.253 -1.569 1.00 83.62 88 SER A CA 1
ATOM 699 C C . SER A 1 88 ? -4.422 -14.779 -2.889 1.00 83.62 88 SER A C 1
ATOM 701 O O . SER A 1 88 ? -4.055 -15.878 -3.316 1.00 83.62 88 SER A O 1
ATOM 703 N N . ARG A 1 89 ? -5.273 -13.986 -3.556 1.00 82.19 89 ARG A N 1
ATOM 704 C CA . ARG A 1 89 ? -5.774 -14.323 -4.896 1.00 82.19 89 ARG A CA 1
ATOM 705 C C .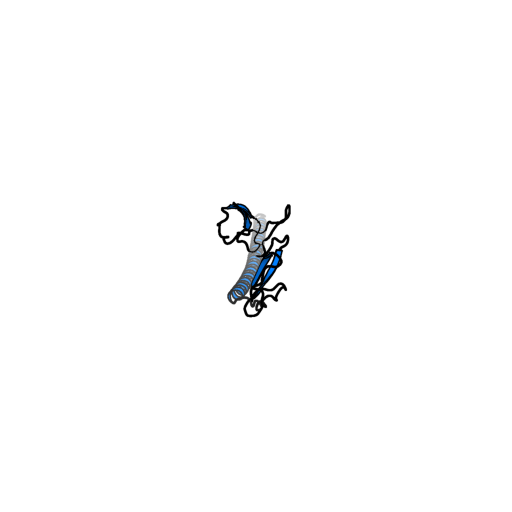 ARG A 1 89 ? -4.583 -14.645 -5.804 1.00 82.19 89 ARG A C 1
ATOM 707 O O . ARG A 1 89 ? -3.647 -13.838 -5.865 1.00 82.19 89 ARG A O 1
ATOM 714 N N . PRO A 1 90 ? -4.583 -15.788 -6.511 1.00 73.50 90 PRO A N 1
ATOM 715 C CA . PRO A 1 90 ? -3.547 -16.067 -7.487 1.00 73.50 90 PRO A CA 1
ATOM 716 C C . PRO A 1 90 ? -3.582 -14.954 -8.533 1.00 73.50 90 PRO A C 1
ATOM 718 O O . PRO A 1 90 ? -4.565 -14.778 -9.252 1.00 73.50 90 PRO A O 1
ATOM 721 N N . VAL A 1 91 ? -2.515 -14.157 -8.584 1.00 65.94 91 VAL A N 1
ATOM 722 C CA . VAL A 1 91 ? -2.371 -13.126 -9.608 1.00 65.94 91 VAL A CA 1
ATOM 723 C C . VAL A 1 91 ? -2.276 -13.874 -10.930 1.00 65.94 91 VAL A C 1
ATOM 725 O O . VAL A 1 91 ? -1.302 -14.598 -11.146 1.00 65.94 91 VAL A O 1
ATOM 728 N N . ALA A 1 92 ? -3.289 -13.739 -11.792 1.00 60.94 92 ALA A N 1
ATOM 729 C CA . ALA A 1 92 ? -3.237 -14.279 -13.144 1.00 60.94 92 ALA A CA 1
ATOM 730 C C . ALA A 1 92 ? -1.884 -13.888 -13.752 1.00 60.94 92 ALA A C 1
ATOM 732 O O . ALA A 1 92 ? -1.509 -12.711 -13.740 1.00 60.94 92 ALA A O 1
ATOM 733 N N . SER A 1 93 ? -1.109 -14.891 -14.174 1.00 56.69 93 SER A N 1
ATOM 734 C CA . SER A 1 93 ? 0.253 -14.732 -14.680 1.00 56.69 93 SER A CA 1
ATOM 735 C C . SER A 1 93 ? 0.314 -13.539 -15.627 1.00 56.69 93 SER A C 1
ATOM 737 O O . SER A 1 93 ? -0.406 -13.517 -16.625 1.00 56.69 93 SER A O 1
ATOM 739 N N . LYS A 1 94 ? 1.139 -12.541 -15.292 1.00 58.66 94 LYS A N 1
ATOM 740 C CA . LYS A 1 94 ? 1.299 -11.297 -16.052 1.00 58.66 94 LYS A CA 1
ATOM 741 C C . LYS A 1 94 ? 1.841 -11.605 -17.452 1.00 58.66 94 LYS A C 1
ATOM 743 O O . LYS A 1 94 ? 3.037 -11.457 -17.694 1.00 58.66 94 LYS A O 1
ATOM 748 N N . GLN A 1 95 ? 0.989 -12.018 -18.387 1.00 62.81 95 GLN A N 1
ATOM 749 C CA . GLN A 1 95 ? 1.305 -11.846 -19.796 1.00 62.81 95 GLN A CA 1
ATOM 750 C C . GLN A 1 95 ? 1.547 -10.346 -20.000 1.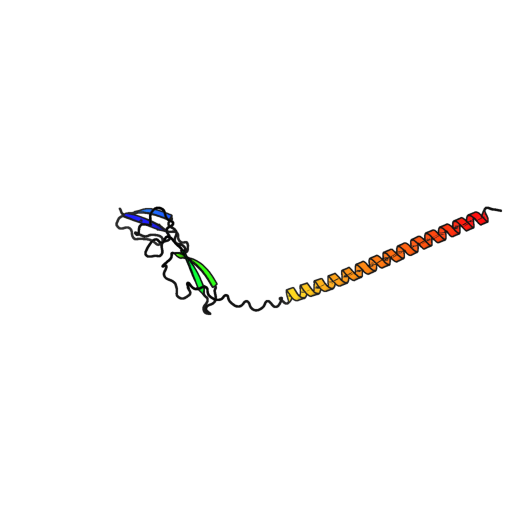00 62.81 95 GLN A C 1
ATOM 752 O O . GLN A 1 95 ? 0.728 -9.535 -19.553 1.00 62.81 95 GLN A O 1
ATOM 757 N N . PRO A 1 96 ? 2.690 -9.944 -20.586 1.00 62.22 96 PRO A N 1
ATOM 758 C CA . PRO A 1 96 ? 2.931 -8.541 -20.867 1.00 62.22 96 PRO A CA 1
ATOM 759 C C . PRO A 1 96 ? 1.778 -8.042 -21.730 1.00 62.22 96 PRO A C 1
ATOM 761 O O . PRO A 1 96 ? 1.429 -8.691 -22.721 1.00 62.22 96 PRO A O 1
ATOM 764 N N . SER A 1 97 ? 1.180 -6.918 -21.331 1.00 77.50 97 SER A N 1
ATOM 765 C CA . SER A 1 97 ? 0.110 -6.296 -22.104 1.00 77.50 97 SER A CA 1
ATOM 766 C C . SER A 1 97 ? 0.560 -6.110 -23.559 1.00 77.50 97 SER A C 1
ATOM 768 O O . SER A 1 97 ? 1.762 -5.944 -23.810 1.00 77.50 97 SER A O 1
ATOM 770 N N . PRO A 1 98 ? -0.368 -6.107 -24.529 1.00 79.81 98 PRO A N 1
ATOM 771 C CA . PRO A 1 98 ? -0.036 -5.834 -25.927 1.00 79.81 98 PRO A CA 1
ATOM 772 C C . PRO A 1 98 ? 0.824 -4.569 -26.105 1.00 79.81 98 PRO A C 1
ATOM 774 O O . PRO A 1 98 ? 1.776 -4.564 -26.882 1.00 79.81 98 PRO A O 1
ATOM 777 N N . GLU A 1 99 ? 0.573 -3.532 -25.302 1.00 80.38 99 GLU A N 1
ATOM 778 C CA . GLU A 1 99 ? 1.374 -2.301 -25.264 1.00 80.38 99 GLU A CA 1
ATOM 779 C C . GLU A 1 99 ? 2.826 -2.548 -24.834 1.00 80.38 99 GLU A C 1
ATOM 781 O O . GLU A 1 99 ? 3.755 -2.086 -25.495 1.00 80.38 99 GLU A O 1
ATOM 786 N N . ARG A 1 100 ? 3.055 -3.325 -23.764 1.00 81.44 100 ARG A N 1
ATOM 787 C CA . ARG A 1 100 ? 4.417 -3.688 -23.337 1.00 81.44 100 ARG A CA 1
ATOM 788 C C . ARG A 1 100 ? 5.151 -4.493 -24.402 1.00 81.44 100 ARG A C 1
ATOM 790 O O . ARG A 1 100 ? 6.350 -4.295 -24.581 1.00 81.44 100 ARG A O 1
ATOM 797 N N . GLN A 1 101 ? 4.453 -5.376 -25.111 1.00 82.19 101 GLN A N 1
ATOM 798 C CA . GLN A 1 101 ? 5.049 -6.149 -26.203 1.00 82.19 101 GLN A CA 1
ATOM 799 C C . GLN A 1 101 ? 5.463 -5.243 -27.369 1.00 82.19 101 GLN A C 1
ATOM 801 O O . GLN A 1 101 ? 6.565 -5.389 -27.901 1.00 82.19 101 GLN A O 1
ATOM 806 N N . MET A 1 102 ? 4.623 -4.267 -27.720 1.00 87.31 102 MET A N 1
ATOM 807 C CA . MET A 1 102 ? 4.917 -3.293 -28.770 1.00 87.31 102 MET A CA 1
ATOM 808 C C . MET A 1 102 ? 6.114 -2.404 -28.412 1.00 87.31 102 MET A C 1
ATOM 810 O O . MET A 1 102 ? 7.009 -2.226 -29.237 1.00 87.31 102 MET A O 1
ATOM 814 N N . ILE A 1 103 ? 6.182 -1.908 -27.171 1.00 90.31 103 ILE A N 1
ATOM 815 C CA . ILE A 1 103 ? 7.328 -1.123 -26.683 1.00 90.31 103 ILE A CA 1
ATOM 816 C C . ILE A 1 103 ? 8.622 -1.937 -26.797 1.00 90.31 103 ILE A C 1
ATOM 818 O O . ILE A 1 103 ? 9.642 -1.426 -27.258 1.00 90.31 103 ILE A O 1
ATOM 822 N N . MET A 1 104 ? 8.577 -3.219 -26.432 1.00 86.56 104 MET A N 1
ATOM 823 C CA . MET A 1 104 ? 9.744 -4.096 -26.503 1.00 86.56 104 MET A CA 1
ATOM 824 C C . MET A 1 104 ? 10.202 -4.330 -27.952 1.00 86.56 104 MET A C 1
ATOM 826 O O . MET A 1 104 ? 11.400 -4.270 -28.234 1.00 86.56 104 MET A O 1
ATOM 830 N N . GLN A 1 105 ? 9.267 -4.524 -28.892 1.00 90.75 105 GLN A N 1
ATOM 831 C CA . GLN A 1 105 ? 9.599 -4.610 -30.320 1.00 90.75 105 GLN A CA 1
ATOM 832 C C . GLN A 1 105 ? 10.196 -3.305 -30.856 1.00 90.75 105 GLN A C 1
ATOM 834 O O . GLN A 1 105 ? 11.190 -3.340 -31.582 1.00 90.75 105 GLN A O 1
ATOM 839 N N . GLN A 1 106 ? 9.634 -2.154 -30.484 1.00 91.25 106 GLN A N 1
ATOM 840 C CA . GLN A 1 106 ? 10.131 -0.856 -30.937 1.00 91.25 106 GLN A CA 1
ATOM 841 C C . GLN A 1 106 ? 11.553 -0.582 -30.424 1.00 91.25 106 GLN A C 1
ATOM 843 O O . GLN A 1 106 ? 12.404 -0.108 -31.177 1.00 91.25 106 GLN A O 1
ATOM 848 N N . GLN A 1 107 ? 11.854 -0.949 -29.174 1.00 90.94 107 GLN A N 1
ATOM 849 C CA . GLN A 1 107 ? 13.209 -0.846 -28.627 1.00 90.94 107 GLN A CA 1
ATOM 850 C C . GLN A 1 107 ? 14.207 -1.752 -29.356 1.00 90.94 107 GLN A C 1
ATOM 852 O O . GLN A 1 107 ? 15.325 -1.321 -29.644 1.00 90.94 107 GLN A O 1
ATOM 857 N N . ALA A 1 108 ? 13.807 -2.978 -29.707 1.00 92.62 108 ALA A N 1
ATOM 858 C CA . ALA A 1 108 ? 14.656 -3.878 -30.482 1.00 92.62 108 ALA A CA 1
ATOM 859 C C . ALA A 1 108 ? 14.988 -3.303 -31.873 1.00 92.62 108 ALA A C 1
ATOM 861 O O . ALA A 1 108 ? 16.139 -3.365 -32.306 1.00 92.62 108 ALA A O 1
ATOM 862 N N . GLN A 1 109 ? 14.014 -2.681 -32.546 1.00 92.88 109 GLN A N 1
ATOM 863 C CA . GLN A 1 109 ? 14.240 -2.011 -33.833 1.00 92.88 109 GLN A CA 1
ATOM 864 C C . GLN A 1 109 ? 15.187 -0.808 -33.702 1.00 92.88 109 GLN A C 1
ATOM 866 O O . GLN A 1 109 ? 16.099 -0.649 -34.514 1.00 92.88 109 GLN A O 1
ATOM 871 N N . LEU A 1 110 ? 15.033 0.010 -32.655 1.00 94.50 110 LEU A N 1
ATOM 872 C CA . LEU A 1 110 ? 15.937 1.135 -32.387 1.00 94.50 110 LEU A CA 1
ATOM 873 C C . LEU A 1 110 ? 17.378 0.678 -32.130 1.00 94.50 110 LEU A C 1
ATOM 875 O O . LEU A 1 110 ? 18.318 1.305 -32.620 1.00 94.50 110 LEU A O 1
ATOM 879 N N . ALA A 1 111 ? 17.568 -0.425 -31.403 1.00 93.56 111 ALA A N 1
ATOM 880 C CA . ALA A 1 111 ? 18.895 -0.987 -31.165 1.00 93.56 111 ALA A CA 1
ATOM 881 C C . ALA A 1 111 ? 19.575 -1.419 -32.477 1.00 93.56 111 ALA A C 1
ATOM 883 O O . ALA A 1 111 ? 20.745 -1.097 -32.695 1.00 93.56 111 ALA A O 1
ATOM 884 N N . GLN A 1 112 ? 18.834 -2.071 -33.380 1.00 93.44 112 GLN A N 1
ATOM 885 C CA . GLN A 1 112 ? 19.344 -2.456 -34.701 1.00 93.44 112 GLN A CA 1
ATOM 886 C C . GLN A 1 112 ? 19.711 -1.236 -35.558 1.00 93.44 112 GLN A C 1
ATOM 888 O O . GLN A 1 112 ? 20.782 -1.211 -36.166 1.00 93.44 112 GLN A O 1
ATOM 893 N N . LEU A 1 113 ? 18.867 -0.198 -35.568 1.00 94.94 113 LEU A N 1
ATOM 894 C CA . LEU A 1 113 ? 19.146 1.046 -36.293 1.00 94.94 113 LEU A CA 1
ATOM 895 C C . LEU A 1 113 ? 20.409 1.741 -35.776 1.00 94.94 113 LEU A C 1
ATOM 897 O O . LEU A 1 113 ? 21.243 2.178 -36.569 1.00 94.94 113 LEU A O 1
ATOM 901 N N . ASN A 1 114 ? 20.589 1.802 -34.456 1.00 94.12 114 ASN A N 1
ATOM 902 C CA . ASN A 1 114 ? 21.787 2.389 -33.860 1.00 94.12 114 ASN A CA 1
ATOM 903 C C . ASN A 1 114 ? 23.049 1.592 -34.208 1.00 94.12 114 ASN A C 1
ATOM 905 O O . ASN A 1 114 ? 24.075 2.186 -34.533 1.00 94.12 114 ASN A O 1
ATOM 909 N N . GLN A 1 115 ? 22.970 0.259 -34.220 1.00 93.50 115 GLN A N 1
ATOM 910 C CA . GLN A 1 115 ? 24.092 -0.582 -34.632 1.00 93.50 115 GLN A CA 1
ATOM 911 C C . GLN A 1 115 ? 24.474 -0.345 -36.102 1.00 93.50 115 GLN A C 1
ATOM 913 O O . GLN A 1 115 ? 25.656 -0.182 -36.412 1.00 93.50 115 GLN A O 1
ATOM 918 N N . ALA A 1 116 ? 23.487 -0.275 -37.002 1.00 93.75 116 ALA A N 1
ATOM 919 C CA . ALA A 1 116 ? 23.720 0.022 -38.415 1.00 93.75 116 ALA A CA 1
ATOM 920 C C . ALA A 1 116 ? 24.338 1.417 -38.613 1.00 93.75 116 ALA A C 1
ATOM 922 O O . ALA A 1 116 ? 25.268 1.584 -39.406 1.00 93.75 116 ALA A O 1
ATOM 923 N N . LYS A 1 117 ? 23.883 2.413 -37.843 1.00 94.38 117 LYS A N 1
ATOM 924 C CA . LYS A 1 117 ? 24.437 3.770 -37.872 1.00 94.38 117 LYS A CA 1
ATOM 925 C C . LYS A 1 117 ? 25.923 3.786 -37.505 1.00 94.38 117 LYS A C 1
ATOM 927 O O . LYS A 1 117 ? 26.721 4.343 -38.255 1.00 94.38 117 LYS A O 1
ATOM 932 N N . SER A 1 118 ? 26.316 3.126 -36.416 1.00 92.75 118 SER A N 1
ATOM 933 C CA . SER A 1 118 ? 27.726 3.069 -36.005 1.00 92.75 118 SER A CA 1
ATOM 934 C C . SER A 1 118 ? 28.621 2.374 -37.040 1.00 92.75 118 SER A C 1
ATOM 936 O O . SER A 1 118 ? 29.773 2.767 -37.235 1.00 92.75 118 SER A O 1
ATOM 938 N N . GLN A 1 119 ? 28.104 1.365 -37.750 1.00 92.44 119 GLN A N 1
ATOM 939 C CA . GLN A 1 119 ? 28.836 0.726 -38.849 1.00 92.44 119 GLN A CA 1
ATOM 940 C C . GLN A 1 119 ? 29.062 1.687 -40.024 1.00 92.44 119 GLN A C 1
ATOM 942 O O . GLN A 1 119 ? 30.172 1.749 -40.559 1.00 92.44 119 GLN A O 1
ATOM 947 N N . LEU A 1 120 ? 28.039 2.462 -40.401 1.00 94.56 120 LEU A N 1
ATOM 948 C CA . LEU A 1 120 ? 28.145 3.470 -41.458 1.00 94.56 120 LEU A CA 1
ATOM 949 C C . LEU A 1 120 ? 29.134 4.582 -41.093 1.00 94.56 120 LEU A C 1
ATOM 951 O O . LEU A 1 120 ? 29.956 4.959 -41.927 1.00 94.56 120 LEU A O 1
ATOM 955 N N . GLU A 1 121 ? 29.114 5.059 -39.849 1.00 92.44 121 GLU A N 1
ATOM 956 C CA . GLU A 1 121 ? 30.069 6.059 -39.356 1.00 92.44 121 GLU A CA 1
ATOM 957 C C . GLU A 1 121 ? 31.516 5.546 -39.434 1.00 92.44 121 GLU A C 1
ATOM 959 O O . GLU A 1 121 ? 32.404 6.250 -39.919 1.00 92.44 121 GLU A O 1
ATOM 964 N N . SER A 1 122 ? 31.757 4.286 -39.050 1.00 92.50 122 SER A N 1
ATOM 965 C CA . SER A 1 122 ? 33.080 3.661 -39.185 1.00 92.50 122 SER A CA 1
ATOM 966 C C . SER A 1 122 ? 33.540 3.584 -40.644 1.00 92.50 122 SER A C 1
ATOM 968 O O . SER A 1 122 ? 34.704 3.857 -40.950 1.00 92.50 122 SER A O 1
ATOM 970 N N . LEU A 1 123 ? 32.635 3.237 -41.564 1.00 94.75 123 LEU A N 1
ATOM 971 C CA . LEU A 1 123 ? 32.945 3.169 -42.991 1.00 94.75 123 LEU A CA 1
ATOM 972 C C . LEU A 1 123 ? 33.277 4.554 -43.563 1.00 94.75 123 LEU A C 1
ATOM 974 O O . LEU A 1 123 ? 34.258 4.693 -44.297 1.00 94.75 123 LEU A O 1
ATOM 978 N N . ALA A 1 124 ? 32.497 5.572 -43.197 1.00 93.19 124 ALA A N 1
ATOM 979 C CA . ALA A 1 124 ? 32.739 6.951 -43.603 1.00 93.19 124 ALA A CA 1
ATOM 980 C C . ALA A 1 124 ? 34.117 7.434 -43.125 1.00 93.19 124 ALA A C 1
ATOM 982 O O . ALA A 1 124 ? 34.889 7.986 -43.910 1.00 93.19 124 ALA A O 1
ATOM 983 N N . MET A 1 125 ? 34.479 7.132 -41.874 1.00 94.00 125 MET A N 1
ATOM 984 C CA . MET A 1 125 ? 35.791 7.474 -41.327 1.00 94.00 125 MET A CA 1
ATOM 985 C C . MET A 1 125 ? 36.931 6.787 -42.094 1.00 94.00 125 MET A C 1
ATOM 987 O O . MET A 1 125 ? 37.909 7.440 -42.456 1.00 94.00 125 MET A O 1
ATOM 991 N N . LYS A 1 126 ? 36.790 5.493 -42.417 1.00 93.00 126 LYS A N 1
ATOM 992 C CA . LYS A 1 126 ? 37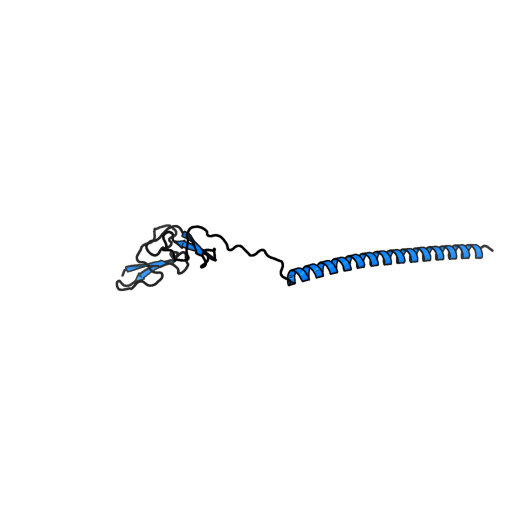.778 4.755 -43.225 1.00 93.00 126 LYS A CA 1
ATOM 993 C C . LYS A 1 126 ? 37.971 5.375 -44.609 1.00 93.00 126 LYS A C 1
ATOM 995 O O . LYS A 1 126 ? 39.111 5.526 -45.049 1.00 93.00 126 LYS A O 1
ATOM 1000 N N . GLN A 1 127 ? 36.884 5.758 -45.284 1.00 91.38 127 GLN A N 1
ATOM 1001 C CA . GLN A 1 127 ? 36.973 6.437 -46.581 1.00 91.38 127 GLN A CA 1
ATOM 1002 C C . GLN A 1 127 ? 37.682 7.787 -46.465 1.00 91.38 127 GLN A C 1
ATOM 1004 O O . GLN A 1 127 ? 38.549 8.098 -47.282 1.00 91.38 127 GLN A O 1
ATOM 1009 N N . GLN A 1 128 ? 37.373 8.565 -45.426 1.00 91.44 128 GLN A N 1
ATOM 1010 C CA . GLN A 1 128 ? 38.034 9.844 -45.187 1.00 91.44 128 GLN A CA 1
ATOM 1011 C C . GLN A 1 128 ? 39.543 9.672 -44.970 1.00 91.44 128 GLN A C 1
ATOM 1013 O O . GLN A 1 128 ? 40.335 10.399 -45.567 1.00 91.44 128 GLN A O 1
ATOM 1018 N N . THR A 1 129 ? 39.964 8.683 -44.177 1.00 93.00 129 THR A N 1
ATOM 1019 C CA . THR A 1 129 ? 41.390 8.384 -43.985 1.00 93.00 129 THR A CA 1
ATOM 1020 C C . THR A 1 129 ? 42.075 8.007 -45.300 1.00 93.00 129 THR A C 1
ATOM 1022 O O . THR A 1 129 ? 43.160 8.516 -45.584 1.00 93.00 129 THR A O 1
ATOM 1025 N N . ALA A 1 130 ? 41.443 7.167 -46.125 1.00 92.69 130 ALA A N 1
ATOM 1026 C CA . ALA A 1 130 ? 41.989 6.767 -47.422 1.00 92.69 130 ALA A CA 1
ATOM 1027 C C . ALA A 1 130 ? 42.157 7.961 -48.381 1.00 92.69 130 ALA A C 1
ATOM 1029 O O . ALA A 1 130 ? 43.188 8.087 -49.050 1.00 92.69 130 ALA A O 1
ATOM 1030 N N . LEU A 1 131 ? 41.182 8.876 -48.411 1.00 93.94 131 LEU A N 1
ATOM 1031 C CA . LEU A 1 131 ? 41.272 10.112 -49.192 1.00 93.94 131 LEU A CA 1
ATOM 1032 C C . LEU A 1 131 ? 42.434 10.994 -48.722 1.00 93.94 131 LEU A C 1
ATOM 1034 O O . LEU A 1 131 ? 43.229 11.441 -49.548 1.00 93.94 131 LEU A O 1
ATOM 1038 N N . THR A 1 132 ? 42.586 11.191 -47.411 1.00 93.12 132 THR A N 1
ATOM 1039 C CA . THR A 1 132 ? 43.685 11.990 -46.848 1.00 93.12 132 THR A CA 1
ATOM 1040 C C . THR A 1 132 ? 45.054 11.395 -47.185 1.00 93.12 132 THR A C 1
ATOM 1042 O O . THR A 1 132 ? 45.954 12.124 -47.601 1.00 93.12 132 THR A O 1
ATOM 1045 N N . GLN A 1 133 ? 45.220 10.073 -47.073 1.00 91.75 133 GLN A N 1
ATOM 1046 C CA . GLN A 1 133 ? 46.468 9.398 -47.452 1.00 91.75 133 GLN A CA 1
ATOM 1047 C C . GLN A 1 133 ? 46.775 9.569 -48.946 1.00 91.75 133 GLN A C 1
ATOM 1049 O O . GLN A 1 133 ? 47.913 9.854 -49.323 1.00 91.75 133 GLN A O 1
ATOM 1054 N N . THR A 1 134 ? 45.752 9.464 -49.797 1.00 92.75 134 THR A N 1
ATOM 1055 C CA . THR A 1 134 ? 45.895 9.654 -51.247 1.00 92.75 134 THR A CA 1
ATOM 1056 C C . THR A 1 134 ? 46.322 11.085 -51.580 1.00 92.75 134 THR A C 1
ATOM 1058 O O . THR A 1 134 ? 47.232 11.286 -52.384 1.00 92.75 134 THR A O 1
ATOM 1061 N N . GLN A 1 135 ? 45.732 12.090 -50.922 1.00 90.25 135 GLN A N 1
ATOM 1062 C CA . GLN A 1 135 ? 46.128 13.493 -51.086 1.00 90.25 135 GLN A CA 1
ATOM 1063 C C . GLN A 1 135 ? 47.581 13.734 -50.659 1.00 90.25 135 GLN A C 1
ATOM 1065 O O . GLN A 1 135 ? 48.328 14.399 -51.377 1.00 90.25 135 GLN A O 1
ATOM 1070 N N . GLN A 1 136 ? 48.013 13.156 -49.533 1.00 92.06 136 GLN A N 1
ATOM 1071 C CA . GLN A 1 136 ? 49.403 13.258 -49.080 1.00 92.06 136 GLN A CA 1
ATOM 1072 C C . GLN A 1 136 ? 50.380 12.631 -50.081 1.00 92.06 136 GLN A C 1
ATOM 1074 O O . GLN A 1 136 ? 51.425 13.217 -50.369 1.00 92.06 136 GLN A O 1
ATOM 1079 N N . LEU A 1 137 ? 50.041 11.466 -50.642 1.00 94.25 137 LEU A N 1
ATOM 1080 C CA . LEU A 1 137 ? 50.867 10.795 -51.645 1.00 94.25 137 LEU A CA 1
ATOM 1081 C C . LEU A 1 137 ? 50.976 11.624 -52.934 1.00 94.25 137 LEU A C 1
ATOM 1083 O O . LEU A 1 137 ? 52.072 11.788 -53.473 1.00 94.25 137 LEU A O 1
ATOM 1087 N N . LEU A 1 138 ? 49.859 12.186 -53.404 1.00 92.50 138 LEU A N 1
ATOM 1088 C CA . LEU A 1 138 ? 49.841 13.080 -54.564 1.00 92.50 138 LEU A CA 1
ATOM 1089 C C . LEU A 1 138 ? 50.711 14.320 -54.327 1.00 92.50 138 LEU A C 1
ATOM 1091 O O . LEU A 1 138 ? 51.498 14.690 -55.198 1.00 92.50 138 LEU A O 1
ATOM 1095 N N . MET A 1 139 ? 50.633 14.924 -53.139 1.00 92.25 139 MET A N 1
ATOM 1096 C CA . MET A 1 139 ? 51.462 16.076 -52.777 1.00 92.25 139 MET A CA 1
ATOM 1097 C C . MET A 1 139 ? 52.957 15.724 -52.767 1.00 92.25 139 MET A C 1
ATOM 1099 O O . MET A 1 139 ? 53.775 16.478 -53.297 1.00 92.25 139 MET A O 1
ATOM 1103 N N . GLN A 1 140 ? 53.328 14.557 -52.230 1.00 90.06 140 GLN A N 1
ATOM 1104 C CA . GLN A 1 140 ? 54.715 14.083 -52.267 1.00 90.06 140 GLN A CA 1
ATOM 1105 C C . GLN A 1 140 ? 55.217 13.864 -53.700 1.00 90.06 140 GLN A C 1
ATOM 1107 O O . GLN A 1 140 ? 56.327 14.293 -54.021 1.00 90.06 140 GLN A O 1
ATOM 1112 N N . GLN A 1 141 ? 54.407 13.262 -54.579 1.00 88.69 141 GLN A N 1
ATOM 1113 C CA . GLN A 1 141 ? 54.774 13.094 -55.989 1.00 88.69 141 GLN A CA 1
ATOM 1114 C C . GLN A 1 141 ? 54.976 14.443 -56.691 1.00 88.69 141 GLN A C 1
ATOM 1116 O O . GLN A 1 141 ? 55.956 14.615 -57.415 1.00 88.69 141 GLN A O 1
ATOM 1121 N N . GLN A 1 142 ? 54.105 15.428 -56.445 1.00 87.81 142 GLN A N 1
ATOM 1122 C CA . GLN A 1 142 ? 54.262 16.769 -57.019 1.00 87.81 142 GLN A CA 1
ATOM 1123 C C . GLN A 1 142 ? 55.563 17.444 -56.567 1.00 87.81 142 GLN A C 1
ATOM 1125 O O . GLN A 1 142 ? 56.276 18.012 -57.394 1.00 87.81 142 GLN A O 1
ATOM 1130 N N . LEU A 1 143 ? 55.919 17.334 -55.282 1.00 88.50 143 LEU A N 1
ATOM 1131 C CA . LEU A 1 143 ? 57.176 17.874 -54.756 1.00 88.50 143 LEU A CA 1
ATOM 1132 C C . LEU A 1 143 ? 58.407 17.193 -55.372 1.00 88.50 143 LEU A C 1
ATOM 1134 O O . LEU A 1 143 ? 59.385 17.869 -55.694 1.00 88.50 143 LEU A O 1
ATOM 1138 N N . GLN A 1 144 ? 58.370 15.873 -55.571 1.00 84.38 144 GLN A N 1
ATOM 1139 C CA . GLN A 1 144 ? 59.454 15.142 -56.238 1.00 84.38 144 GLN A CA 1
ATOM 1140 C C . GLN A 1 144 ? 59.607 15.569 -57.704 1.00 84.38 144 GLN A C 1
ATOM 1142 O O . GLN A 1 144 ? 60.720 15.847 -58.152 1.00 84.38 144 GLN A O 1
ATOM 1147 N N . LEU A 1 145 ? 58.496 15.701 -58.436 1.00 82.75 145 LEU A N 1
ATOM 1148 C CA . LEU A 1 145 ? 58.500 16.188 -59.818 1.00 82.75 145 LEU A CA 1
ATOM 1149 C C . LEU A 1 145 ? 59.029 17.624 -59.924 1.00 82.75 145 LEU A C 1
ATOM 1151 O O . LEU A 1 145 ? 59.788 17.927 -60.844 1.00 82.75 145 LEU A O 1
ATOM 1155 N N . ALA A 1 146 ? 58.666 18.503 -58.985 1.00 81.06 146 ALA A N 1
ATOM 1156 C CA . ALA A 1 146 ? 59.173 19.873 -58.937 1.00 81.06 146 ALA A CA 1
ATOM 1157 C C . ALA A 1 146 ? 60.695 19.913 -58.713 1.00 81.06 146 ALA A C 1
ATOM 1159 O O . ALA A 1 146 ? 61.396 20.652 -59.404 1.00 81.06 146 ALA A O 1
ATOM 1160 N N . ARG A 1 147 ? 61.226 19.067 -57.818 1.00 79.62 147 ARG A N 1
ATOM 1161 C CA . ARG A 1 147 ? 62.676 18.943 -57.578 1.00 79.62 147 ARG A CA 1
ATOM 1162 C C . ARG A 1 147 ? 63.436 18.444 -58.808 1.00 79.62 147 ARG A C 1
ATOM 1164 O O . ARG A 1 147 ? 64.484 18.991 -59.129 1.00 79.62 147 ARG A O 1
ATOM 1171 N N . LEU A 1 148 ? 62.898 17.456 -59.524 1.00 73.94 148 LEU A N 1
ATOM 1172 C CA . LEU A 1 148 ? 63.513 16.930 -60.751 1.00 73.94 148 LEU A CA 1
ATOM 1173 C C . LEU A 1 148 ? 63.515 17.955 -61.896 1.00 73.94 148 LEU A C 1
ATOM 1175 O O . LEU A 1 148 ? 64.462 18.002 -62.678 1.00 73.94 148 LEU A O 1
ATOM 1179 N N . LYS A 1 149 ? 62.476 18.794 -61.995 1.00 71.50 149 LYS A N 1
ATOM 1180 C CA . LYS A 1 149 ? 62.390 19.857 -63.011 1.00 71.50 149 LYS A CA 1
ATOM 1181 C C . LYS A 1 149 ? 63.273 21.072 -62.707 1.00 71.50 149 LYS A C 1
ATOM 1183 O O . LYS A 1 149 ? 63.655 21.758 -63.646 1.00 71.50 149 LYS A O 1
ATOM 1188 N N . GLY A 1 150 ? 63.599 21.331 -61.439 1.00 59.69 150 GLY A N 1
ATOM 1189 C CA . GLY A 1 150 ? 64.448 22.452 -61.012 1.00 59.69 150 GLY A CA 1
ATOM 1190 C C . GLY A 1 150 ? 65.961 22.183 -60.997 1.00 59.69 150 GLY A C 1
ATOM 1191 O O . GLY A 1 150 ? 66.713 23.065 -60.606 1.00 59.69 150 GLY A O 1
ATOM 1192 N N . SER A 1 151 ? 66.412 20.984 -61.385 1.00 56.38 151 SER A N 1
ATOM 1193 C CA . SER A 1 151 ? 67.827 20.567 -61.368 1.00 56.38 151 SER A CA 1
ATOM 1194 C C . SER A 1 151 ? 68.490 20.586 -62.761 1.00 56.38 151 SER A C 1
ATOM 1196 O O . SER A 1 151 ? 69.397 19.790 -63.015 1.00 56.38 151 SER A O 1
ATOM 1198 N N . LYS A 1 152 ? 68.023 21.452 -63.668 1.00 49.41 152 LYS A N 1
ATOM 1199 C CA . LYS A 1 152 ? 68.631 21.710 -64.985 1.00 49.41 152 LYS A CA 1
ATOM 1200 C C . LYS A 1 152 ? 69.184 23.122 -65.068 1.00 49.41 152 LYS A C 1
ATOM 1202 O O . LYS A 1 152 ? 68.511 24.027 -64.532 1.00 49.41 152 LYS A O 1
#

Sequence (152 aa):
MKLVYMYDDTPEHGFTGRKYVSDDHQLQAGETLVEPAKDKENFFNGNEWVAETITVYQVDSDGFLVAAVQRPNGTQLDDDERLDKPASRPVASKQPSPERQMIMQQQAQLAQLNQAKSQLESLAMKQQTALTQTQQLLMQQQLQLARLKGSK

pLDDT: mean 90.45, std 9.35, range [49.41, 97.88]

Organism: Limosilactobacillus reuteri (NCBI:txid1598)